Protein AF-A0A2T4VZ55-F1 (afdb_monomer)

Structure (mmCIF, N/CA/C/O backbone):
data_AF-A0A2T4VZ55-F1
#
_entry.id   AF-A0A2T4VZ55-F1
#
loop_
_atom_site.group_PDB
_atom_site.id
_atom_site.type_symbol
_atom_site.label_atom_id
_atom_site.label_alt_id
_atom_site.label_comp_id
_atom_site.label_asym_id
_atom_site.label_entity_id
_atom_site.label_seq_id
_atom_site.pdbx_PDB_ins_code
_atom_site.Cartn_x
_atom_site.Cartn_y
_atom_site.Cartn_z
_atom_site.occupancy
_atom_site.B_iso_or_equiv
_atom_site.auth_seq_id
_atom_site.auth_comp_id
_atom_site.auth_asym_id
_atom_site.auth_atom_id
_atom_site.pdbx_PDB_model_num
ATOM 1 N N . MET A 1 1 ? -12.502 -16.740 -2.496 1.00 79.50 1 MET A N 1
ATOM 2 C CA . MET A 1 1 ? -13.281 -15.592 -3.036 1.00 79.50 1 MET A CA 1
ATOM 3 C C . MET A 1 1 ? -13.334 -14.372 -2.098 1.00 79.50 1 MET A C 1
ATOM 5 O O . MET A 1 1 ? -13.356 -13.253 -2.599 1.00 79.50 1 MET A O 1
ATOM 9 N N . PHE A 1 2 ? -13.373 -14.543 -0.767 1.00 92.06 2 PHE A N 1
ATOM 10 C CA . PHE A 1 2 ? -13.411 -13.429 0.202 1.00 92.06 2 PHE A CA 1
ATOM 11 C C . PHE A 1 2 ? -12.078 -12.669 0.316 1.00 92.06 2 PHE A C 1
ATOM 13 O O . PHE A 1 2 ? -12.047 -11.466 0.078 1.00 92.06 2 PHE A O 1
ATOM 20 N N . VAL A 1 3 ? -10.970 -13.372 0.582 1.00 94.19 3 VAL A N 1
ATOM 21 C CA . VAL A 1 3 ? -9.656 -12.754 0.860 1.00 94.19 3 VAL A CA 1
ATOM 22 C C . VAL A 1 3 ? -9.204 -11.814 -0.256 1.00 94.19 3 VAL A C 1
ATOM 24 O O . VAL A 1 3 ? -8.880 -10.660 -0.001 1.00 94.19 3 VAL A O 1
ATOM 27 N N . GLY A 1 4 ? -9.276 -12.265 -1.511 1.00 91.06 4 GLY A N 1
ATOM 28 C CA . GLY A 1 4 ? -8.916 -11.429 -2.656 1.00 91.06 4 GLY A CA 1
ATOM 29 C C . GLY A 1 4 ? -9.810 -10.194 -2.835 1.00 91.06 4 GLY A C 1
ATOM 30 O O . GLY A 1 4 ? -9.324 -9.166 -3.303 1.00 91.06 4 GLY A O 1
ATOM 31 N N . ARG A 1 5 ? -11.094 -10.268 -2.449 1.00 90.75 5 ARG A N 1
ATOM 32 C CA . ARG A 1 5 ? -12.018 -9.121 -2.484 1.00 90.75 5 ARG A CA 1
ATOM 33 C C . ARG A 1 5 ? -11.710 -8.128 -1.370 1.00 90.75 5 ARG A C 1
ATOM 35 O O . ARG A 1 5 ? -11.629 -6.942 -1.662 1.00 90.75 5 ARG A O 1
ATOM 42 N N . LEU A 1 6 ? -11.471 -8.603 -0.146 1.00 91.12 6 LEU A N 1
ATOM 43 C CA . LEU A 1 6 ? -11.041 -7.754 0.967 1.00 91.12 6 LEU A CA 1
ATOM 44 C C . LEU A 1 6 ? -9.712 -7.060 0.645 1.00 91.12 6 LEU A C 1
ATOM 46 O O . LEU A 1 6 ? -9.609 -5.848 0.770 1.00 91.12 6 LEU A O 1
ATOM 50 N N . PHE A 1 7 ? -8.721 -7.805 0.151 1.00 91.81 7 PHE A N 1
ATOM 51 C CA . PHE A 1 7 ? -7.421 -7.255 -0.232 1.00 91.81 7 PHE A CA 1
ATOM 52 C C . PHE A 1 7 ? -7.545 -6.161 -1.304 1.00 91.81 7 PHE A C 1
ATOM 54 O O . PHE A 1 7 ? -6.985 -5.078 -1.153 1.00 91.81 7 PHE A O 1
ATOM 61 N N . LYS A 1 8 ? -8.339 -6.402 -2.360 1.00 89.69 8 LYS A N 1
ATOM 62 C CA . LYS A 1 8 ? -8.619 -5.391 -3.395 1.00 89.69 8 LYS A CA 1
ATOM 63 C C . LYS A 1 8 ? -9.389 -4.193 -2.828 1.00 89.69 8 LYS A C 1
ATOM 65 O O . LYS A 1 8 ? -9.136 -3.064 -3.221 1.00 89.69 8 LYS A O 1
ATOM 70 N N . TYR A 1 9 ? -10.315 -4.419 -1.903 1.00 88.75 9 TYR A N 1
ATOM 71 C CA . TYR A 1 9 ? -11.057 -3.340 -1.258 1.00 88.75 9 TYR A CA 1
ATOM 72 C C . TYR A 1 9 ? -10.139 -2.429 -0.426 1.00 88.75 9 TYR A C 1
ATOM 74 O O . TYR A 1 9 ? -10.269 -1.214 -0.506 1.00 88.75 9 TYR A O 1
ATOM 82 N N . LEU A 1 10 ? -9.173 -3.006 0.298 1.00 89.19 10 LEU A N 1
ATOM 83 C CA . LEU A 1 10 ? -8.202 -2.253 1.096 1.00 89.19 10 LEU A CA 1
ATOM 84 C C . LEU A 1 10 ? -7.164 -1.501 0.248 1.00 89.19 10 LEU A C 1
ATOM 86 O O . LEU A 1 10 ? -6.670 -0.476 0.689 1.00 89.19 10 LEU A O 1
ATOM 90 N N . LEU A 1 11 ? -6.799 -1.982 -0.942 1.00 87.69 11 LEU A N 1
ATOM 91 C CA . LEU A 1 11 ? -5.770 -1.326 -1.767 1.00 87.69 11 LEU A CA 1
ATOM 92 C C . LEU A 1 11 ? -6.318 -0.409 -2.859 1.00 87.69 11 LEU A C 1
ATOM 94 O O . LEU A 1 11 ? -5.617 0.493 -3.309 1.00 87.69 11 LEU A O 1
ATOM 98 N N . GLY A 1 12 ? -7.544 -0.659 -3.305 1.00 86.06 12 GLY A N 1
ATOM 99 C CA . GLY A 1 12 ? -8.138 0.016 -4.447 1.00 86.06 12 GLY A CA 1
ATOM 100 C C . GLY A 1 12 ? -8.396 -0.919 -5.626 1.00 86.06 12 GLY A C 1
ATOM 101 O O . GLY A 1 12 ? -7.971 -2.076 -5.688 1.00 86.06 12 GLY A O 1
ATOM 102 N N . ARG A 1 13 ? -9.184 -0.414 -6.578 1.00 83.81 13 ARG A N 1
ATOM 103 C CA . ARG A 1 13 ? -9.693 -1.220 -7.696 1.00 83.81 13 ARG A CA 1
ATOM 104 C C . ARG A 1 13 ? -8.789 -1.235 -8.923 1.00 83.81 13 ARG A C 1
ATOM 106 O O . ARG A 1 13 ? -8.882 -2.201 -9.684 1.00 83.81 13 ARG A O 1
ATOM 113 N N . TYR A 1 14 ? -7.990 -0.190 -9.087 1.00 91.12 14 TYR A N 1
ATOM 114 C CA . TYR A 1 14 ? -7.175 0.084 -10.261 1.00 91.12 14 TYR A CA 1
ATOM 115 C C . TYR A 1 14 ? -5.701 0.057 -9.895 1.00 91.12 14 TYR A C 1
ATOM 117 O O . TYR A 1 14 ? -5.347 0.301 -8.741 1.00 91.12 14 TYR A O 1
ATOM 125 N N . ASP A 1 15 ? -4.873 -0.229 -10.890 1.00 94.19 15 ASP A N 1
ATOM 126 C CA . ASP A 1 15 ? -3.430 -0.132 -10.750 1.00 94.19 15 ASP A CA 1
ATOM 127 C C . ASP A 1 15 ? -3.006 1.335 -10.854 1.00 94.19 15 ASP A C 1
ATOM 129 O O . ASP A 1 15 ? -3.612 2.113 -11.592 1.00 94.19 15 ASP A O 1
ATOM 133 N N . PHE A 1 16 ? -1.988 1.734 -10.094 1.00 94.44 16 PHE A N 1
ATOM 134 C CA . PHE A 1 16 ? -1.501 3.113 -10.092 1.00 94.44 16 PHE A CA 1
ATOM 135 C C . PHE A 1 16 ? -0.031 3.209 -9.682 1.00 94.44 16 PHE A C 1
ATOM 137 O O . PHE A 1 16 ? 0.513 2.338 -9.000 1.00 94.44 16 PHE A O 1
ATOM 144 N N . TYR A 1 17 ? 0.605 4.318 -10.055 1.00 93.81 17 TYR A N 1
ATOM 145 C CA . TYR A 1 17 ? 1.911 4.694 -9.527 1.00 93.81 17 TYR A CA 1
ATOM 146 C C . TYR A 1 17 ? 1.734 5.573 -8.294 1.00 93.81 17 TYR A C 1
ATOM 148 O O . TYR A 1 17 ? 1.086 6.618 -8.341 1.00 93.81 17 TYR A O 1
ATOM 156 N N . LYS A 1 18 ? 2.334 5.164 -7.178 1.00 91.38 18 LYS A N 1
ATOM 157 C CA . LYS A 1 18 ? 2.426 5.988 -5.976 1.00 91.38 18 LYS A CA 1
ATOM 158 C C . LYS A 1 18 ? 3.754 6.734 -5.993 1.00 91.38 18 LYS A C 1
ATOM 160 O O . LYS A 1 18 ? 4.817 6.121 -5.912 1.00 91.38 18 LYS A O 1
ATOM 165 N N . ILE A 1 19 ? 3.676 8.057 -6.076 1.00 92.69 19 ILE A N 1
ATOM 166 C CA . ILE A 1 19 ? 4.832 8.950 -6.000 1.00 92.69 19 ILE A CA 1
ATOM 167 C C . ILE A 1 19 ? 5.047 9.323 -4.532 1.00 92.69 19 ILE A C 1
ATOM 169 O O . ILE A 1 19 ? 4.123 9.762 -3.849 1.00 92.69 19 ILE A O 1
ATOM 173 N N . ILE A 1 20 ? 6.260 9.111 -4.032 1.00 90.62 20 ILE A N 1
ATOM 174 C CA . ILE A 1 20 ? 6.624 9.322 -2.632 1.00 90.62 20 ILE A CA 1
ATOM 175 C C . ILE A 1 20 ? 7.835 10.244 -2.593 1.00 90.62 20 ILE A C 1
ATOM 177 O O . ILE A 1 20 ? 8.927 9.855 -3.004 1.00 90.62 20 ILE A O 1
ATOM 181 N N . LEU A 1 21 ? 7.660 11.446 -2.051 1.00 92.38 21 LEU A N 1
ATOM 182 C CA . LEU A 1 21 ? 8.785 12.311 -1.722 1.00 92.38 21 LEU A CA 1
ATOM 183 C C . LEU A 1 21 ? 9.414 11.828 -0.411 1.00 92.38 21 LEU A C 1
ATOM 185 O O . LEU A 1 21 ? 8.752 11.763 0.624 1.00 92.38 21 LEU A O 1
ATOM 189 N N . LYS A 1 22 ? 10.697 11.481 -0.460 1.00 89.00 22 LYS A N 1
ATOM 190 C CA . LYS A 1 22 ? 11.508 11.131 0.704 1.00 89.00 22 LYS A CA 1
ATOM 191 C C . LYS A 1 22 ? 12.507 12.248 0.962 1.00 89.00 22 LYS A C 1
ATOM 193 O O . LYS A 1 22 ? 13.348 12.540 0.110 1.00 89.00 22 LYS A O 1
ATOM 198 N N . THR A 1 23 ? 12.432 12.813 2.159 1.00 89.44 23 THR A N 1
ATOM 199 C CA . THR A 1 23 ? 13.333 13.867 2.625 1.00 89.44 23 THR A CA 1
ATOM 200 C C . THR A 1 23 ? 14.137 13.345 3.806 1.00 89.44 23 THR A C 1
ATOM 202 O O . THR A 1 23 ? 13.561 12.843 4.768 1.00 89.44 23 THR A O 1
ATOM 205 N N . SER A 1 24 ? 15.461 13.462 3.734 1.00 86.25 24 SER A N 1
ATOM 206 C CA . SER A 1 24 ? 16.375 13.117 4.826 1.00 86.25 24 SER A CA 1
ATOM 207 C C . SER A 1 24 ? 17.384 14.247 5.002 1.00 86.25 24 SER A C 1
ATOM 209 O O . SER A 1 24 ? 18.348 14.363 4.242 1.00 86.25 24 SER A O 1
ATOM 211 N N . GLY A 1 25 ? 17.136 15.124 5.975 1.00 86.88 25 GLY A N 1
ATOM 212 C CA . GLY A 1 25 ? 17.867 16.385 6.097 1.00 86.88 25 GLY A CA 1
ATOM 213 C C . GLY A 1 25 ? 17.673 17.248 4.846 1.00 86.88 25 GLY A C 1
ATOM 214 O O . GLY A 1 25 ? 16.543 17.553 4.473 1.00 86.88 25 GLY A O 1
ATOM 215 N N . LYS A 1 26 ? 18.774 17.614 4.177 1.00 85.44 26 LYS A N 1
ATOM 216 C CA . LYS A 1 26 ? 18.746 18.378 2.915 1.00 85.44 26 LYS A CA 1
ATOM 217 C C . LYS A 1 26 ? 18.536 17.509 1.669 1.00 85.44 26 LYS A C 1
ATOM 219 O O . LYS A 1 26 ? 18.221 18.045 0.613 1.00 85.44 26 LYS A O 1
ATOM 224 N N . LEU A 1 27 ? 18.707 16.190 1.772 1.00 85.69 27 LEU A N 1
ATOM 225 C CA . LEU A 1 27 ? 18.579 15.289 0.629 1.00 85.69 27 LEU A CA 1
ATOM 226 C C . LEU A 1 27 ? 17.107 15.049 0.304 1.00 85.69 27 LEU A C 1
ATOM 228 O O . LEU A 1 27 ? 16.329 14.654 1.179 1.00 85.69 27 LEU A O 1
ATOM 232 N N . LYS A 1 28 ? 16.752 15.229 -0.969 1.00 91.00 28 LYS A N 1
ATOM 233 C CA . LYS A 1 28 ? 15.430 14.911 -1.506 1.00 91.00 28 LYS A CA 1
ATOM 234 C C . LYS A 1 28 ? 15.547 13.783 -2.523 1.00 91.00 28 LYS A C 1
ATOM 236 O O . LYS A 1 28 ? 16.462 13.719 -3.339 1.00 91.00 28 LYS A O 1
ATOM 241 N N . SER A 1 29 ? 14.607 12.855 -2.468 1.00 91.75 29 SER A N 1
ATOM 242 C CA . SER A 1 29 ? 14.459 11.824 -3.489 1.00 91.75 29 SER A CA 1
ATOM 243 C C . SER A 1 29 ? 12.989 11.555 -3.733 1.00 91.75 29 SER A C 1
ATOM 245 O O . SER A 1 29 ? 12.173 11.637 -2.816 1.00 91.75 29 SER A O 1
ATOM 247 N N . VAL A 1 30 ? 12.649 11.231 -4.971 1.00 93.31 30 VAL A N 1
ATOM 248 C CA . VAL A 1 30 ? 11.324 10.749 -5.333 1.00 93.31 30 VAL A CA 1
ATOM 249 C C . VAL A 1 30 ? 11.414 9.254 -5.555 1.00 93.31 30 VAL A C 1
ATOM 251 O O . VAL A 1 30 ? 12.183 8.778 -6.385 1.00 93.31 30 VAL A O 1
ATOM 254 N N . ALA A 1 31 ? 10.625 8.509 -4.793 1.00 90.56 31 ALA A N 1
ATOM 255 C CA . ALA A 1 31 ? 10.397 7.101 -5.031 1.00 90.56 31 ALA A CA 1
ATOM 256 C C . ALA A 1 31 ? 9.086 6.921 -5.800 1.00 90.56 31 ALA A C 1
ATOM 258 O O . ALA A 1 31 ? 8.050 7.461 -5.411 1.00 90.56 31 ALA A O 1
ATOM 259 N N . ILE A 1 32 ? 9.133 6.136 -6.868 1.00 92.12 32 ILE A N 1
ATOM 260 C CA . ILE A 1 32 ? 7.961 5.681 -7.609 1.00 92.12 32 ILE A CA 1
ATOM 261 C C . ILE A 1 32 ? 7.734 4.225 -7.220 1.00 92.12 32 ILE A C 1
ATOM 263 O O . ILE A 1 32 ? 8.604 3.372 -7.418 1.00 92.12 32 ILE A O 1
ATOM 267 N N . GLN A 1 33 ? 6.571 3.953 -6.640 1.00 91.25 33 GLN A N 1
ATOM 268 C CA . GLN A 1 33 ? 6.121 2.609 -6.304 1.00 91.25 33 GLN A CA 1
ATOM 269 C C . GLN A 1 33 ? 5.016 2.184 -7.273 1.00 91.25 33 GLN A C 1
ATOM 271 O O . GLN A 1 33 ? 3.996 2.866 -7.386 1.00 91.25 33 GLN A O 1
ATOM 276 N N . SER A 1 34 ? 5.188 1.042 -7.935 1.00 92.88 34 SER A N 1
ATOM 277 C CA . SER A 1 34 ? 4.147 0.441 -8.774 1.00 92.88 34 SER A CA 1
ATOM 278 C C . SER A 1 34 ? 3.158 -0.350 -7.919 1.00 92.88 34 SER A C 1
ATOM 280 O O . SER A 1 34 ? 3.510 -1.395 -7.367 1.00 92.88 34 SER A O 1
ATOM 282 N N . VAL A 1 35 ? 1.914 0.111 -7.824 1.00 91.44 35 VAL A N 1
ATOM 283 C CA . VAL A 1 35 ? 0.808 -0.654 -7.234 1.00 91.44 35 VAL A CA 1
ATOM 284 C C . VAL A 1 35 ? 0.124 -1.421 -8.363 1.00 91.44 35 VAL A C 1
ATOM 286 O O . VAL A 1 35 ? -0.862 -0.962 -8.930 1.00 91.44 35 VAL A O 1
ATOM 289 N N . ASN A 1 36 ? 0.711 -2.562 -8.740 1.00 92.94 36 ASN A N 1
ATOM 290 C CA . ASN A 1 36 ? 0.351 -3.313 -9.948 1.00 92.94 36 ASN A CA 1
ATOM 291 C C . ASN A 1 36 ? -0.459 -4.583 -9.608 1.00 92.94 36 ASN A C 1
ATOM 293 O O . ASN A 1 36 ? 0.053 -5.699 -9.647 1.00 92.94 36 ASN A O 1
ATOM 297 N N . ILE A 1 37 ? -1.714 -4.441 -9.186 1.00 89.56 37 ILE A N 1
ATOM 298 C CA . ILE A 1 37 ? -2.566 -5.544 -8.701 1.00 89.56 37 ILE A CA 1
ATOM 299 C C . ILE A 1 37 ? -3.185 -6.333 -9.871 1.00 89.56 37 ILE A C 1
ATOM 301 O O . ILE A 1 37 ? -3.347 -7.560 -9.803 1.00 89.56 37 ILE A O 1
ATOM 305 N N . GLY A 1 38 ? -3.591 -5.626 -10.923 1.00 90.50 38 GLY A N 1
ATOM 306 C CA . GLY A 1 38 ? -4.172 -6.130 -12.162 1.00 90.50 38 GLY A CA 1
ATOM 307 C C . GLY A 1 38 ? -3.119 -6.590 -13.164 1.00 90.50 38 GLY A C 1
ATOM 308 O O . GLY A 1 38 ? -3.358 -7.577 -13.868 1.00 90.50 38 GLY A O 1
ATOM 309 N N . GLY A 1 39 ? -1.931 -5.987 -13.139 1.00 93.06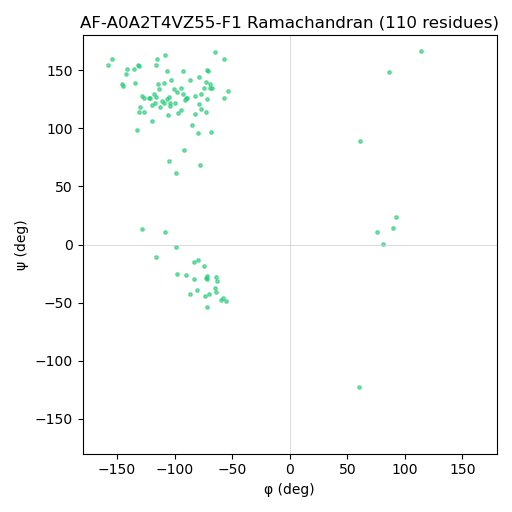 39 GLY A N 1
ATOM 310 C CA . GLY A 1 39 ? -0.866 -6.255 -14.102 1.00 93.06 39 GLY A CA 1
ATOM 311 C C . GLY A 1 39 ? -0.904 -5.309 -15.299 1.00 93.06 39 GLY A C 1
ATOM 312 O O . GLY A 1 39 ? -0.447 -5.714 -16.359 1.00 93.06 39 GLY A O 1
ATOM 313 N N . THR A 1 40 ? -1.503 -4.119 -15.171 1.00 95.75 40 THR A N 1
ATOM 314 C CA . THR A 1 40 ? -1.686 -3.185 -16.295 1.00 95.75 40 THR A CA 1
ATOM 315 C C . THR A 1 40 ? -0.642 -2.071 -16.350 1.00 95.75 40 THR A C 1
ATOM 317 O O . THR A 1 40 ? -0.728 -1.226 -17.233 1.00 95.75 40 THR A O 1
ATOM 320 N N . LEU A 1 41 ? 0.293 -2.006 -15.396 1.00 95.50 41 LEU A N 1
ATOM 321 C CA . LEU A 1 41 ? 1.362 -0.999 -15.398 1.00 95.50 41 LEU A CA 1
ATOM 322 C C . LEU A 1 41 ? 2.570 -1.468 -16.212 1.00 95.50 41 LEU A C 1
ATOM 324 O O . LEU A 1 41 ? 2.977 -2.623 -16.089 1.00 95.50 41 LEU A O 1
ATOM 328 N N . ASP A 1 42 ? 3.181 -0.537 -16.945 1.00 93.50 42 ASP A N 1
ATOM 329 C CA . ASP A 1 42 ? 4.393 -0.775 -17.742 1.00 93.50 42 ASP A CA 1
ATOM 330 C C . ASP A 1 42 ? 5.653 -0.957 -16.885 1.00 93.50 42 ASP A C 1
ATOM 332 O O . ASP A 1 42 ? 6.601 -1.628 -17.289 1.00 93.50 42 ASP A O 1
ATOM 336 N N . TYR A 1 43 ? 5.675 -0.367 -15.686 1.00 91.00 43 TYR A N 1
ATOM 337 C CA . TYR A 1 43 ? 6.779 -0.500 -14.742 1.00 91.00 43 TYR A CA 1
ATOM 338 C C . TYR A 1 43 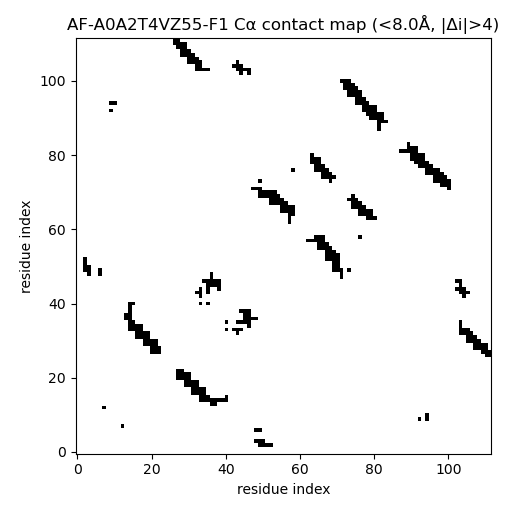? 6.367 -1.264 -13.483 1.00 91.00 43 TYR A C 1
ATOM 340 O O . TYR A 1 43 ? 5.370 -0.950 -12.828 1.00 91.00 43 TYR A O 1
ATOM 348 N N . GLY A 1 44 ? 7.226 -2.210 -13.098 1.00 90.19 44 GLY A N 1
ATOM 349 C CA . GLY A 1 44 ? 7.112 -2.993 -11.877 1.00 90.19 44 GLY A CA 1
ATOM 350 C C . GLY A 1 44 ? 6.238 -4.245 -12.029 1.00 90.19 44 GLY A C 1
ATOM 351 O O . GLY A 1 44 ? 5.286 -4.278 -12.809 1.00 90.19 44 GLY A O 1
ATOM 352 N N . PRO A 1 45 ? 6.555 -5.316 -11.289 1.00 91.56 45 PRO A N 1
ATOM 353 C CA . PRO A 1 45 ? 5.906 -6.606 -11.462 1.00 91.56 45 PRO A CA 1
ATOM 354 C C . PRO A 1 45 ? 4.469 -6.577 -10.952 1.00 91.56 45 PRO A C 1
ATOM 356 O O . PRO A 1 45 ? 4.149 -5.913 -9.962 1.00 91.56 45 PRO A O 1
ATOM 359 N N . LYS A 1 46 ? 3.619 -7.402 -11.567 1.00 91.50 46 LYS A N 1
ATOM 360 C CA . LYS A 1 46 ? 2.297 -7.700 -11.023 1.00 91.50 46 LYS A CA 1
ATOM 361 C C . LYS A 1 46 ? 2.427 -8.278 -9.612 1.00 91.50 46 LYS A C 1
ATOM 363 O O . LYS A 1 46 ? 3.115 -9.275 -9.388 1.00 91.50 46 LYS A O 1
ATOM 368 N N . TRP A 1 47 ? 1.731 -7.675 -8.660 1.00 90.75 47 TRP A N 1
ATOM 369 C CA . TRP A 1 47 ? 1.713 -8.113 -7.274 1.00 90.75 47 TRP A CA 1
ATOM 370 C C . TRP A 1 47 ? 1.018 -9.466 -7.135 1.00 90.75 47 TRP A C 1
ATOM 372 O O . TRP A 1 47 ? -0.087 -9.688 -7.641 1.00 90.75 47 TRP A O 1
ATOM 382 N N . LYS A 1 48 ? 1.635 -10.372 -6.370 1.00 89.44 48 LYS A N 1
ATOM 383 C CA . LYS A 1 48 ? 1.003 -11.640 -6.006 1.00 89.44 48 LYS A CA 1
ATOM 384 C C . LYS A 1 48 ? -0.098 -11.385 -4.976 1.00 89.44 48 LYS A C 1
ATOM 386 O O . LYS A 1 48 ? 0.174 -10.976 -3.845 1.00 89.44 48 LYS A O 1
ATOM 391 N N . ARG A 1 49 ? -1.347 -11.636 -5.374 1.00 89.06 49 ARG A N 1
ATOM 392 C CA . ARG A 1 49 ? -2.523 -11.485 -4.509 1.00 89.06 49 ARG A CA 1
ATOM 393 C C . ARG A 1 49 ? -2.523 -12.565 -3.415 1.00 89.06 49 ARG A C 1
ATOM 395 O O . ARG A 1 49 ? -2.316 -13.730 -3.754 1.00 89.06 49 ARG A O 1
ATOM 402 N N . PRO A 1 50 ? -2.791 -12.214 -2.146 1.00 92.44 50 PRO A N 1
ATOM 403 C CA . PRO A 1 50 ? -2.986 -13.209 -1.104 1.00 92.44 50 PRO A CA 1
ATOM 404 C C . PRO A 1 50 ? -4.311 -13.952 -1.291 1.00 92.44 50 PRO A C 1
ATOM 406 O O . PRO A 1 50 ? -5.309 -13.395 -1.761 1.00 92.44 50 PRO A O 1
ATOM 409 N N . ASP A 1 51 ? -4.331 -15.208 -0.871 1.00 94.81 51 ASP A N 1
ATOM 410 C CA . ASP A 1 51 ? -5.512 -16.074 -0.860 1.00 94.81 51 ASP A CA 1
ATOM 411 C C . ASP A 1 51 ? -5.928 -16.488 0.560 1.00 94.81 51 ASP A C 1
ATOM 413 O O . ASP A 1 51 ? -7.052 -16.960 0.743 1.00 94.81 51 ASP A O 1
ATOM 417 N N . ARG A 1 52 ? -5.086 -16.223 1.572 1.00 96.38 52 ARG A N 1
ATOM 418 C 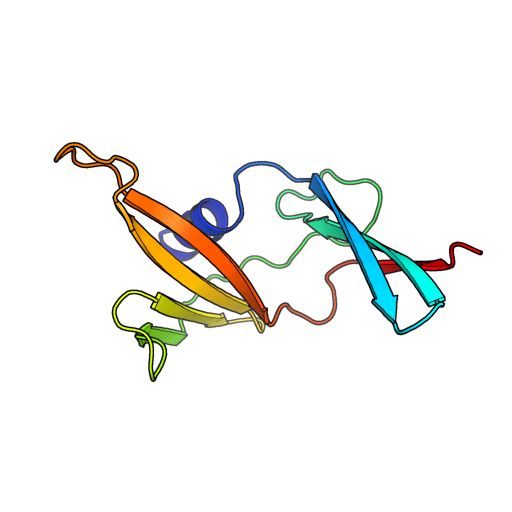CA . ARG A 1 52 ? -5.341 -16.562 2.975 1.00 96.38 52 ARG A CA 1
ATOM 419 C C . ARG A 1 52 ? -5.020 -15.410 3.928 1.00 96.38 52 ARG A C 1
ATOM 421 O O . ARG A 1 52 ? -3.993 -14.747 3.803 1.00 96.38 52 ARG A O 1
ATOM 428 N N . ILE A 1 53 ? -5.885 -15.223 4.923 1.00 97.19 53 ILE A N 1
ATOM 429 C CA . ILE A 1 53 ? -5.645 -14.354 6.082 1.00 97.19 53 ILE A CA 1
ATOM 430 C C . ILE A 1 53 ? -5.036 -15.213 7.193 1.00 97.19 53 ILE A C 1
ATOM 432 O O . ILE A 1 53 ? -5.566 -16.277 7.500 1.00 97.19 53 ILE A O 1
ATOM 436 N N . HIS A 1 54 ? -3.922 -14.767 7.766 1.00 96.69 54 HIS A N 1
ATOM 437 C CA . HIS A 1 54 ? -3.294 -15.399 8.924 1.00 96.69 54 HIS A CA 1
ATOM 438 C C . HIS A 1 54 ? -3.885 -14.891 10.236 1.00 96.69 54 HIS A C 1
ATOM 440 O O . HIS A 1 54 ? -4.137 -15.688 11.133 1.00 96.69 54 HIS A O 1
ATOM 446 N N . SER A 1 55 ? -4.118 -13.583 10.346 1.00 96.19 55 SER A N 1
ATOM 447 C CA . SER A 1 55 ? -4.709 -12.986 11.542 1.00 96.19 55 SER A CA 1
ATOM 448 C C . SER A 1 55 ? -5.362 -11.638 11.247 1.00 96.19 55 SER A C 1
ATOM 450 O O . SER A 1 55 ? -5.005 -10.945 10.291 1.00 96.19 55 SER A O 1
ATOM 452 N N . ILE A 1 56 ? -6.333 -11.289 12.089 1.00 94.94 56 ILE A N 1
ATOM 453 C CA . ILE A 1 56 ? -6.975 -9.977 12.157 1.00 94.94 56 ILE A CA 1
ATOM 454 C C . ILE A 1 56 ? -6.959 -9.585 13.627 1.00 94.94 56 ILE A C 1
ATOM 456 O O . ILE A 1 56 ? -7.613 -10.236 14.436 1.00 94.94 56 ILE A O 1
ATOM 460 N N . ASN A 1 57 ? -6.217 -8.539 13.969 1.00 94.44 57 ASN A N 1
ATOM 461 C CA . ASN A 1 57 ? -6.047 -8.104 15.351 1.00 94.44 57 ASN A CA 1
ATOM 462 C C . ASN A 1 57 ? -6.288 -6.601 15.466 1.00 94.44 57 ASN A C 1
ATOM 464 O O . ASN A 1 57 ? -6.062 -5.850 14.518 1.00 94.44 57 ASN A O 1
ATOM 468 N N . ARG A 1 58 ? -6.703 -6.129 16.645 1.00 92.31 58 ARG A N 1
ATOM 469 C CA . ARG A 1 58 ? -6.548 -4.704 16.962 1.00 92.31 58 ARG A CA 1
ATOM 470 C C . ARG A 1 58 ? -5.065 -4.405 17.134 1.00 92.31 58 ARG A C 1
ATOM 472 O O . ARG A 1 58 ? -4.345 -5.181 17.757 1.00 92.31 58 ARG A O 1
ATOM 479 N N . ARG A 1 59 ? -4.614 -3.276 16.598 1.00 87.62 59 ARG A N 1
ATOM 480 C CA . ARG A 1 59 ? -3.232 -2.834 16.773 1.00 87.62 59 ARG A CA 1
ATOM 481 C C . ARG A 1 59 ? -3.038 -2.372 18.219 1.00 87.62 59 ARG A C 1
ATOM 483 O O . ARG A 1 59 ? -3.764 -1.496 18.684 1.00 87.62 59 ARG A O 1
ATOM 490 N N . ASN A 1 60 ? -2.057 -2.940 18.916 1.00 85.12 60 ASN A N 1
ATOM 491 C CA . ASN A 1 60 ? -1.770 -2.595 20.311 1.00 85.12 60 ASN A CA 1
ATOM 492 C C . ASN A 1 60 ? -1.566 -1.082 20.482 1.00 85.12 60 ASN A C 1
ATOM 494 O O . ASN A 1 60 ? -0.835 -0.463 19.709 1.00 85.12 60 ASN A O 1
ATOM 498 N N . GLY A 1 61 ? -2.223 -0.497 21.485 1.00 86.62 61 GLY A N 1
ATOM 499 C CA . GLY A 1 61 ? -2.178 0.945 21.753 1.00 86.62 61 GLY A CA 1
ATOM 500 C C . GLY A 1 61 ? -3.108 1.804 20.885 1.00 86.62 61 GLY A C 1
ATOM 501 O O . GLY A 1 61 ? -3.138 3.016 21.068 1.00 86.62 61 GLY A O 1
ATOM 502 N N . PHE A 1 62 ? -3.894 1.213 19.976 1.00 83.25 62 PHE A N 1
ATOM 503 C CA . PHE A 1 62 ? -4.861 1.938 19.146 1.00 83.25 62 PHE A CA 1
ATOM 504 C C . PHE A 1 62 ? -6.278 1.401 19.361 1.00 83.25 62 PHE A C 1
ATOM 506 O O . PHE A 1 62 ? -6.545 0.214 19.181 1.00 83.25 62 PHE A O 1
ATOM 513 N N . SER A 1 63 ? -7.220 2.284 19.696 1.00 84.88 63 SER A N 1
ATOM 514 C CA . SER A 1 63 ? -8.614 1.900 19.973 1.00 84.88 63 SER A CA 1
ATOM 515 C C . SER A 1 63 ? -9.396 1.505 18.717 1.00 84.88 63 SER A C 1
ATOM 517 O O . SER A 1 63 ? -10.313 0.685 18.778 1.00 84.88 63 SER A O 1
ATOM 519 N N . ASN A 1 64 ? -9.023 2.066 17.567 1.00 89.44 64 ASN A N 1
ATOM 520 C CA . ASN A 1 64 ? -9.780 1.973 16.322 1.00 89.44 64 ASN A CA 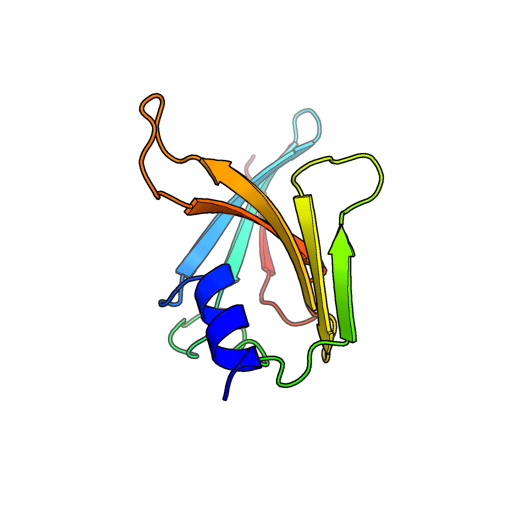1
ATOM 521 C C . ASN A 1 64 ? -8.949 1.511 15.119 1.00 89.44 64 ASN A C 1
ATOM 523 O O . ASN A 1 64 ? -9.416 1.606 13.988 1.00 89.44 64 ASN A O 1
ATOM 527 N N . THR A 1 65 ? -7.742 0.991 15.336 1.00 93.00 65 THR A N 1
ATOM 528 C CA . THR A 1 65 ? -6.891 0.482 14.252 1.00 93.00 65 THR A CA 1
ATOM 529 C C . THR A 1 65 ? -6.897 -1.038 14.245 1.00 93.00 65 THR A C 1
ATOM 531 O O . THR A 1 65 ? -6.604 -1.676 15.256 1.00 93.00 65 THR A O 1
ATOM 534 N N . ILE A 1 66 ? -7.206 -1.614 13.088 1.00 93.31 66 ILE A N 1
ATOM 535 C CA . ILE A 1 66 ? -7.142 -3.050 12.820 1.00 93.31 66 ILE A CA 1
ATOM 536 C C . ILE A 1 66 ? -5.886 -3.323 11.997 1.00 93.31 66 ILE A C 1
ATOM 538 O O . ILE A 1 66 ? -5.532 -2.539 11.121 1.00 93.31 66 ILE A O 1
ATOM 542 N N . GLU A 1 67 ? -5.215 -4.430 12.274 1.00 95.19 67 GLU A N 1
ATOM 543 C CA . GLU A 1 67 ? -4.103 -4.964 11.499 1.00 95.19 67 GLU A CA 1
ATOM 544 C C . GLU A 1 67 ? -4.485 -6.345 10.957 1.00 95.19 67 GLU A C 1
ATOM 546 O O . GLU A 1 67 ? -4.966 -7.208 11.696 1.00 95.19 67 GLU A O 1
ATOM 551 N N . VAL A 1 68 ? -4.298 -6.542 9.651 1.00 95.25 68 VAL A N 1
ATOM 552 C CA . VAL A 1 68 ? -4.584 -7.791 8.945 1.00 95.25 68 VAL A CA 1
ATOM 553 C C . VAL A 1 68 ? -3.305 -8.311 8.313 1.00 95.25 68 VAL A C 1
ATOM 555 O O . VAL A 1 68 ? -2.711 -7.668 7.441 1.00 95.25 68 VAL A O 1
ATOM 558 N N . ILE A 1 69 ? -2.915 -9.516 8.720 1.00 96.19 69 ILE A N 1
ATOM 559 C CA . ILE A 1 69 ? -1.765 -10.225 8.168 1.00 96.19 69 ILE A CA 1
ATOM 560 C C . ILE A 1 69 ? -2.284 -11.251 7.167 1.00 96.19 69 ILE A C 1
ATOM 562 O O . ILE A 1 69 ? -3.061 -12.139 7.521 1.00 96.19 69 ILE A O 1
ATOM 566 N N . PHE A 1 70 ? -1.837 -11.154 5.918 1.00 95.69 70 PHE A N 1
ATOM 567 C CA . PHE A 1 70 ? -2.129 -12.139 4.880 1.00 95.69 70 PHE A CA 1
ATOM 568 C C . PHE A 1 70 ? -0.886 -12.961 4.552 1.00 95.69 70 PHE A C 1
ATOM 570 O O . PHE A 1 70 ? 0.248 -12.594 4.871 1.00 95.69 70 PHE A O 1
ATOM 577 N N . ASN A 1 71 ? -1.086 -14.095 3.889 1.00 94.56 71 ASN A N 1
ATOM 578 C CA . ASN A 1 71 ? 0.032 -14.864 3.364 1.00 94.56 71 ASN A CA 1
ATOM 579 C C . ASN A 1 71 ? 0.791 -14.091 2.270 1.00 94.56 71 ASN A C 1
ATOM 581 O O . ASN A 1 71 ? 0.328 -13.080 1.746 1.00 94.56 71 ASN A O 1
ATOM 585 N N . GLY A 1 72 ? 1.993 -14.557 1.929 1.00 90.12 72 GLY A N 1
ATOM 586 C CA . GLY A 1 72 ? 2.831 -13.892 0.925 1.00 90.12 72 GLY A CA 1
ATOM 587 C C . GLY A 1 72 ? 3.514 -12.613 1.417 1.00 90.12 72 GLY A C 1
ATOM 588 O O . GLY A 1 72 ? 4.102 -11.910 0.606 1.00 90.12 72 GLY A O 1
ATOM 589 N N . GLY A 1 73 ? 3.482 -12.327 2.724 1.00 92.12 73 GLY A N 1
ATOM 590 C CA . GLY A 1 73 ? 4.225 -11.218 3.333 1.00 92.12 73 GLY A CA 1
ATOM 591 C C . GLY A 1 73 ? 3.471 -9.890 3.393 1.00 92.12 73 GLY A C 1
ATOM 592 O O . GLY A 1 73 ? 4.092 -8.859 3.647 1.00 92.12 73 GLY A O 1
ATOM 593 N N . TRP A 1 74 ? 2.156 -9.904 3.176 1.00 94.19 74 TRP A N 1
ATOM 594 C CA . TRP A 1 74 ? 1.310 -8.720 3.293 1.00 94.19 74 TRP A CA 1
ATOM 595 C C . TRP A 1 74 ? 0.910 -8.464 4.745 1.00 94.19 74 TRP A C 1
ATOM 597 O O . TRP A 1 74 ? 0.337 -9.331 5.404 1.00 94.19 74 TRP A O 1
ATOM 607 N N . ASN A 1 75 ? 1.143 -7.242 5.210 1.00 95.38 75 ASN A N 1
ATOM 608 C CA . ASN A 1 75 ? 0.575 -6.718 6.443 1.00 95.38 75 ASN A CA 1
ATOM 609 C C . ASN A 1 75 ? -0.046 -5.346 6.150 1.00 95.38 75 ASN A C 1
ATOM 611 O O . ASN A 1 75 ? 0.648 -4.421 5.717 1.00 95.38 75 ASN A O 1
ATOM 615 N N . ILE A 1 76 ? -1.357 -5.238 6.354 1.00 94.31 76 ILE A N 1
ATOM 616 C CA . ILE A 1 76 ? -2.131 -4.024 6.107 1.00 94.31 76 ILE A CA 1
ATOM 617 C C . ILE A 1 76 ? -2.811 -3.630 7.408 1.00 94.31 76 ILE A C 1
ATOM 619 O O . ILE A 1 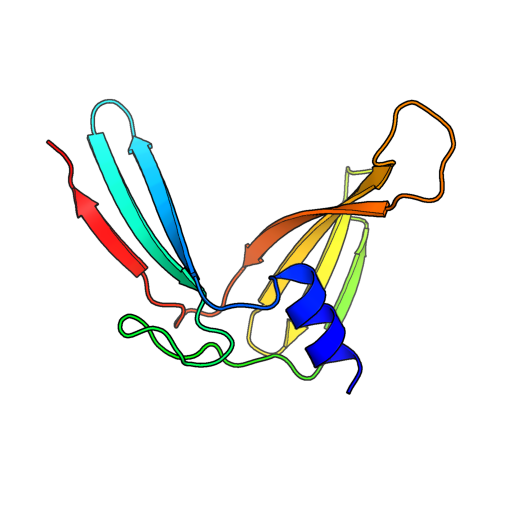76 ? -3.554 -4.422 7.982 1.00 94.31 76 ILE A O 1
ATOM 623 N N . SER A 1 77 ? -2.613 -2.388 7.837 1.00 94.62 77 SER A N 1
ATOM 624 C CA . SER A 1 77 ? -3.405 -1.810 8.916 1.00 94.62 77 SER A CA 1
ATOM 625 C C . SER A 1 77 ? -4.390 -0.798 8.365 1.00 94.62 77 SER A C 1
ATOM 627 O O . SER A 1 77 ? -4.135 -0.161 7.343 1.00 94.62 77 SER A O 1
ATOM 629 N N . PHE A 1 78 ? -5.533 -0.661 9.021 1.00 91.69 78 PHE A N 1
ATOM 630 C CA . PHE A 1 78 ? -6.473 0.396 8.713 1.00 91.69 78 PHE A CA 1
ATOM 631 C C . PHE A 1 78 ? -7.193 0.891 9.957 1.00 91.69 78 PHE A C 1
ATOM 633 O O . PHE A 1 78 ? -7.602 0.113 10.823 1.00 91.69 78 PHE A O 1
ATOM 640 N N . ARG A 1 79 ? -7.352 2.211 10.039 1.00 89.62 79 ARG A N 1
ATOM 641 C CA . ARG A 1 79 ? -8.118 2.853 11.103 1.00 89.62 79 ARG A CA 1
ATOM 642 C C . ARG A 1 79 ? -9.576 2.984 10.696 1.00 89.62 79 ARG A C 1
ATOM 644 O O . ARG A 1 79 ? -9.888 3.585 9.667 1.00 89.62 79 ARG A O 1
ATOM 651 N N . LEU A 1 80 ? -10.444 2.469 11.554 1.00 86.00 80 LEU A N 1
ATOM 652 C CA . LEU A 1 80 ? -11.881 2.634 11.497 1.00 86.00 80 LEU A CA 1
ATOM 653 C C . LEU A 1 80 ? -12.251 4.025 12.008 1.00 86.00 80 LEU A C 1
ATOM 655 O O . LEU A 1 80 ? -12.016 4.351 13.173 1.00 86.00 80 LEU A O 1
ATOM 659 N N . HIS A 1 81 ? -12.826 4.855 11.148 1.00 78.69 81 HIS A N 1
ATOM 660 C CA . HIS A 1 81 ? -13.382 6.131 11.575 1.00 78.69 81 HIS A CA 1
ATOM 661 C C . HIS A 1 81 ? -14.674 6.436 10.826 1.00 78.69 81 HIS A C 1
ATOM 663 O O . HIS A 1 81 ? -14.876 5.981 9.697 1.00 78.69 81 HIS A O 1
ATOM 669 N N . ASN A 1 82 ? -15.554 7.190 11.483 1.00 70.38 82 ASN A N 1
ATOM 670 C CA . ASN A 1 82 ? -16.787 7.645 10.862 1.00 70.38 82 ASN A CA 1
ATOM 671 C C . ASN A 1 82 ? -16.461 8.744 9.846 1.00 70.38 82 ASN A C 1
ATOM 673 O O . ASN A 1 82 ? -15.578 9.574 10.084 1.00 70.38 82 ASN A O 1
ATOM 677 N N . ALA A 1 83 ? -17.131 8.736 8.698 1.00 62.41 83 ALA A N 1
ATOM 678 C CA . ALA A 1 83 ? -16.779 9.627 7.600 1.00 62.41 83 ALA A CA 1
ATOM 679 C C . ALA A 1 83 ? -17.298 11.059 7.763 1.00 62.41 83 ALA A C 1
ATOM 681 O O . ALA A 1 83 ? -16.850 11.930 7.008 1.00 62.41 83 ALA A O 1
ATOM 682 N N . SER A 1 84 ? -18.218 11.267 8.705 1.00 65.06 84 SER A N 1
ATOM 683 C CA . SER A 1 84 ? -19.041 12.461 8.859 1.00 65.06 84 SER A CA 1
ATOM 684 C C . SER A 1 84 ? -19.115 12.928 10.312 1.00 65.06 84 SER A C 1
ATOM 686 O O . SER A 1 84 ? -19.018 12.135 11.249 1.00 65.06 84 SER A O 1
ATOM 688 N N . SER A 1 85 ? -19.301 14.239 10.484 1.00 64.19 85 SER A N 1
ATOM 689 C CA . SER A 1 85 ? -19.614 14.880 11.767 1.00 64.19 85 SER A CA 1
ATOM 690 C C . SER A 1 85 ? -21.065 14.649 12.215 1.00 64.19 85 SER A C 1
ATOM 692 O O . SER A 1 85 ? -21.374 14.811 13.392 1.00 64.19 85 SER A O 1
ATOM 694 N N . LYS A 1 86 ? -21.953 14.256 11.294 1.00 64.88 86 LYS A N 1
ATOM 695 C CA . LYS A 1 86 ? -23.322 13.786 11.558 1.00 64.88 86 LYS A CA 1
ATOM 696 C C . LYS A 1 86 ? -23.333 12.262 11.704 1.00 64.88 86 LYS A C 1
ATOM 698 O O . LYS A 1 86 ? -22.546 11.579 11.051 1.00 64.88 86 LYS A O 1
ATOM 703 N N . VAL A 1 87 ? -24.249 11.724 12.510 1.00 59.88 87 VAL A N 1
ATOM 704 C CA . VAL A 1 87 ? -24.448 10.272 12.647 1.00 59.88 87 VAL A CA 1
ATOM 705 C C . VAL A 1 87 ? -25.032 9.719 11.345 1.00 59.88 87 VAL A C 1
ATOM 707 O O . VAL A 1 87 ? -26.233 9.783 11.110 1.00 59.88 87 VAL A O 1
ATOM 710 N N . GLU A 1 88 ? -24.169 9.187 10.490 1.00 66.94 88 GLU A N 1
ATOM 711 C CA . GLU A 1 88 ? -24.526 8.430 9.290 1.00 66.94 88 GLU A CA 1
ATOM 712 C C . GLU A 1 88 ? -23.703 7.133 9.241 1.00 66.94 88 GLU A C 1
ATOM 714 O O . GLU A 1 88 ? -22.622 7.067 9.834 1.00 66.94 88 GLU A O 1
ATOM 719 N N . PRO A 1 89 ? -24.195 6.079 8.566 1.00 58.62 89 PRO A N 1
ATOM 720 C CA . PRO A 1 89 ? -23.475 4.820 8.422 1.00 58.62 89 PRO A CA 1
ATOM 721 C C . PRO A 1 89 ? -22.389 4.951 7.345 1.00 58.62 89 PRO A C 1
ATOM 723 O O . PRO A 1 89 ? -22.488 4.366 6.267 1.00 58.62 89 PRO A O 1
ATOM 726 N N . SER A 1 90 ? -21.345 5.735 7.615 1.00 64.81 90 SER A N 1
ATOM 727 C CA . SER A 1 90 ? -20.246 5.951 6.678 1.00 64.81 90 SER A CA 1
ATOM 728 C C . SER A 1 90 ? -18.916 5.492 7.276 1.00 64.81 90 SER A C 1
ATOM 730 O O . SER A 1 90 ? -18.326 6.105 8.159 1.00 64.81 90 SER A O 1
ATOM 732 N N . LEU A 1 91 ? -18.417 4.361 6.778 1.00 68.75 91 LEU A N 1
ATOM 733 C CA . LEU A 1 91 ? -17.183 3.757 7.266 1.00 68.75 91 LEU A CA 1
ATOM 734 C C . LEU A 1 91 ? -16.008 4.157 6.377 1.00 68.75 91 LEU A C 1
ATOM 736 O O . LEU A 1 91 ? -15.938 3.745 5.218 1.00 68.75 91 LEU A O 1
ATOM 740 N N . LYS A 1 92 ? -15.071 4.943 6.912 1.00 75.62 92 LYS A N 1
ATOM 741 C CA . LYS A 1 92 ? -13.803 5.230 6.236 1.00 75.62 92 LYS A CA 1
ATOM 742 C C . LYS A 1 92 ? -12.690 4.371 6.823 1.00 75.62 92 LYS A C 1
ATOM 744 O O . LYS A 1 92 ? -12.517 4.276 8.040 1.00 75.62 92 LYS A O 1
ATOM 749 N N . PHE A 1 93 ? -11.912 3.784 5.922 1.00 78.81 93 PHE A N 1
ATOM 750 C CA . PHE A 1 93 ? -10.697 3.052 6.241 1.00 78.81 93 PHE A CA 1
ATOM 751 C C . PHE A 1 93 ? -9.498 3.905 5.837 1.00 78.81 93 PHE A C 1
ATOM 753 O O . PHE A 1 93 ? -9.261 4.136 4.656 1.00 78.81 93 PHE A O 1
ATOM 760 N N . ASP A 1 94 ? -8.752 4.389 6.822 1.00 86.44 94 ASP A N 1
ATOM 761 C CA . ASP A 1 94 ? -7.442 5.004 6.587 1.00 86.44 94 ASP A CA 1
ATOM 762 C C . ASP A 1 94 ? -6.405 3.882 6.551 1.00 86.44 94 ASP A C 1
ATOM 764 O O . ASP A 1 94 ? -6.107 3.298 7.593 1.00 86.44 94 ASP A O 1
ATOM 768 N N . ILE A 1 95 ? -5.963 3.516 5.345 1.00 89.94 95 ILE A N 1
ATOM 769 C CA . ILE A 1 95 ? -5.174 2.311 5.074 1.00 89.94 95 ILE A CA 1
ATOM 770 C C . ILE A 1 95 ? -3.675 2.618 5.073 1.00 89.94 95 ILE A C 1
ATOM 772 O O . ILE A 1 95 ? -3.205 3.534 4.401 1.00 89.94 95 ILE A O 1
ATOM 776 N N . GLN A 1 96 ? -2.908 1.763 5.745 1.00 90.56 96 GLN A N 1
ATOM 777 C CA . GLN A 1 96 ? -1.452 1.779 5.772 1.00 90.56 96 GLN A CA 1
ATOM 778 C C . GLN A 1 96 ? -0.891 0.398 5.417 1.00 90.56 96 GLN A C 1
ATOM 780 O O . GLN A 1 96 ? -1.229 -0.618 6.031 1.00 90.56 96 GLN A O 1
ATOM 785 N N . LEU A 1 97 ? 0.021 0.364 4.444 1.00 89.44 97 LEU A N 1
ATOM 786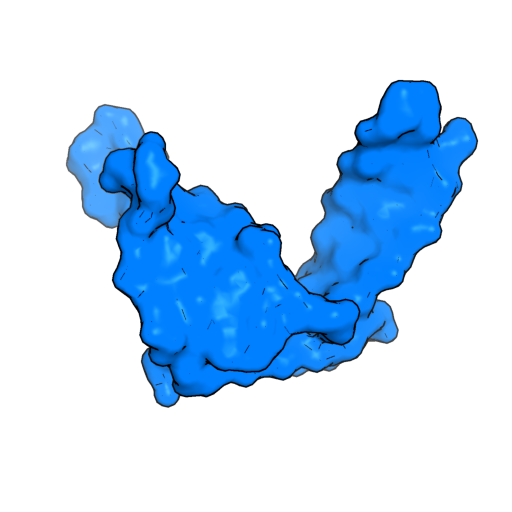 C CA . LEU A 1 97 ? 0.808 -0.823 4.116 1.00 89.44 97 LEU A CA 1
ATOM 787 C C . LEU A 1 97 ? 1.954 -0.955 5.124 1.00 89.44 97 LEU A C 1
ATOM 789 O O . LEU A 1 97 ? 2.992 -0.320 4.964 1.00 89.44 97 LEU A O 1
ATOM 793 N N . VAL A 1 98 ? 1.758 -1.765 6.166 1.00 91.25 98 VAL A N 1
ATOM 794 C CA . VAL A 1 98 ? 2.769 -2.003 7.212 1.00 91.25 98 VAL A CA 1
ATOM 795 C C . VAL A 1 98 ? 3.931 -2.815 6.650 1.00 91.25 98 VAL A C 1
ATOM 797 O O . VAL A 1 98 ? 5.094 -2.515 6.907 1.00 91.25 98 VAL A O 1
ATOM 800 N N . LYS A 1 99 ? 3.616 -3.844 5.858 1.00 89.62 99 LYS A N 1
ATOM 801 C CA . LYS A 1 99 ? 4.604 -4.656 5.152 1.00 89.62 99 LYS A CA 1
ATOM 802 C C . LYS A 1 99 ? 4.060 -5.092 3.804 1.00 89.62 99 LYS A C 1
ATOM 804 O O . LYS A 1 99 ? 2.915 -5.532 3.691 1.00 89.62 99 LYS A O 1
ATOM 809 N N . THR A 1 100 ? 4.913 -4.998 2.797 1.00 89.00 100 THR A N 1
ATOM 810 C CA . THR A 1 100 ? 4.665 -5.537 1.466 1.00 89.00 100 THR A CA 1
ATOM 811 C C . THR A 1 100 ? 5.673 -6.646 1.155 1.00 89.00 100 THR A C 1
ATOM 813 O O . THR A 1 100 ? 6.741 -6.702 1.775 1.00 89.00 100 THR A O 1
ATOM 816 N N . PRO A 1 101 ? 5.378 -7.532 0.190 1.00 85.50 101 PRO A N 1
ATOM 817 C CA . PRO A 1 101 ? 6.369 -8.457 -0.347 1.00 85.50 101 PRO A CA 1
ATOM 818 C C . PRO A 1 101 ? 7.583 -7.703 -0.914 1.00 85.50 101 PRO A C 1
ATOM 820 O O . PRO A 1 101 ? 7.486 -6.531 -1.268 1.00 85.50 101 PRO A O 1
ATOM 823 N N . ILE A 1 102 ? 8.720 -8.391 -1.053 1.00 73.06 102 ILE A N 1
ATOM 824 C CA . ILE A 1 102 ? 9.979 -7.794 -1.546 1.00 73.06 102 ILE A CA 1
ATOM 825 C C . ILE A 1 102 ? 9.850 -7.316 -3.005 1.00 73.06 102 ILE A C 1
ATOM 827 O O . ILE A 1 102 ? 10.502 -6.359 -3.41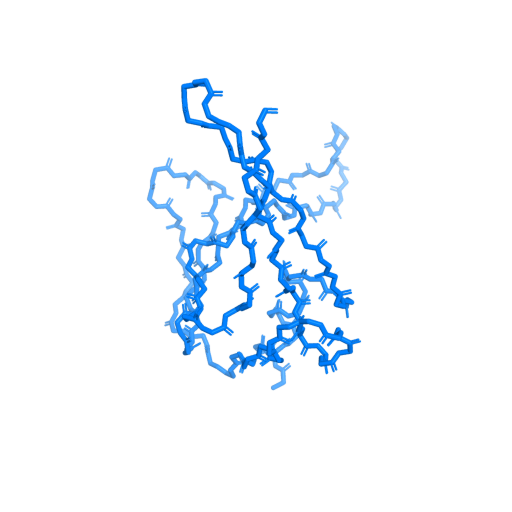3 1.00 73.06 102 ILE A O 1
ATOM 831 N N . ASN A 1 103 ? 8.971 -7.942 -3.791 1.00 72.00 103 ASN A N 1
ATOM 832 C CA . ASN A 1 103 ? 8.856 -7.695 -5.224 1.00 72.00 103 ASN A CA 1
ATOM 833 C C . ASN A 1 103 ? 7.710 -6.729 -5.580 1.00 72.00 103 ASN A C 1
ATOM 835 O O . ASN A 1 103 ? 6.756 -7.119 -6.249 1.00 72.00 103 ASN A O 1
ATOM 839 N N . THR A 1 104 ? 7.763 -5.484 -5.096 1.00 69.62 104 THR A N 1
ATOM 840 C CA . THR A 1 104 ? 6.709 -4.475 -5.350 1.00 69.62 104 THR A CA 1
ATOM 841 C C . THR A 1 104 ? 7.093 -3.345 -6.304 1.00 69.62 104 THR A C 1
ATOM 843 O O . THR A 1 104 ? 6.330 -2.391 -6.407 1.00 69.62 104 THR A O 1
ATOM 846 N N . GLY A 1 105 ? 8.225 -3.443 -7.011 1.00 75.50 105 GLY A N 1
ATOM 847 C CA . GLY A 1 105 ? 8.647 -2.458 -8.017 1.00 75.50 105 GLY A CA 1
ATOM 848 C C . GLY A 1 105 ? 8.853 -1.059 -7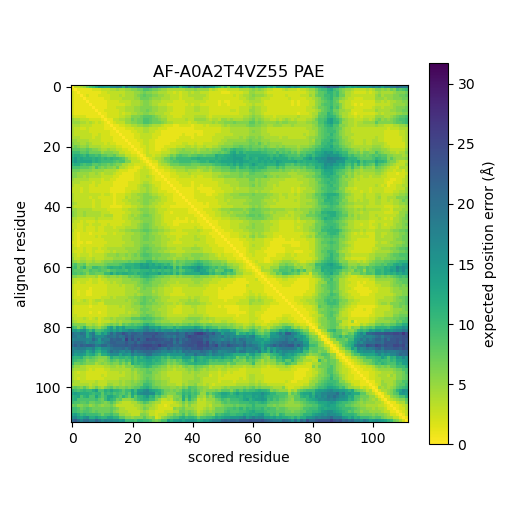.431 1.00 75.50 105 GLY A C 1
ATOM 849 O O . GLY A 1 105 ? 7.944 -0.232 -7.397 1.00 75.50 105 GLY A O 1
ATOM 850 N N . PHE A 1 106 ? 10.070 -0.787 -6.962 1.00 84.50 106 PHE A N 1
ATOM 851 C CA . PHE A 1 106 ? 10.458 0.520 -6.436 1.00 84.50 106 PHE A CA 1
ATOM 852 C C . PHE A 1 106 ? 11.564 1.115 -7.296 1.00 84.50 106 PHE A C 1
ATOM 854 O O . PHE A 1 106 ? 12.626 0.519 -7.439 1.00 84.50 106 PHE A O 1
ATOM 861 N N . HIS A 1 107 ? 11.318 2.298 -7.849 1.00 86.88 107 HIS A N 1
ATOM 862 C CA . HIS A 1 107 ? 12.345 3.122 -8.479 1.00 86.88 107 HIS A CA 1
ATOM 863 C C . HIS A 1 107 ? 12.605 4.347 -7.604 1.00 86.88 107 HIS A C 1
ATOM 865 O O . HIS A 1 107 ? 11.656 4.905 -7.0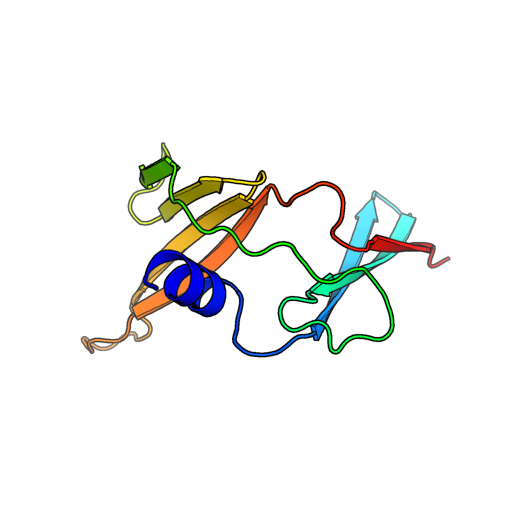59 1.00 86.88 107 HIS A O 1
ATOM 871 N N . SER A 1 108 ? 13.860 4.765 -7.437 1.00 85.50 108 SER A N 1
ATOM 872 C CA . SER A 1 108 ? 14.199 5.976 -6.678 1.00 85.50 108 SER A CA 1
ATOM 873 C C . SER A 1 108 ? 15.060 6.904 -7.519 1.00 85.50 108 SER A C 1
ATOM 875 O O . SER A 1 108 ? 16.119 6.508 -7.995 1.00 85.50 108 SER A O 1
ATOM 877 N N . ILE A 1 109 ? 14.613 8.148 -7.643 1.00 88.19 109 ILE A N 1
ATOM 878 C CA . ILE A 1 109 ? 15.284 9.229 -8.356 1.00 88.19 109 ILE A CA 1
ATOM 879 C C . ILE A 1 109 ? 15.759 10.228 -7.304 1.00 88.19 109 ILE A C 1
ATOM 881 O O . ILE A 1 109 ? 14.964 10.711 -6.493 1.00 88.19 109 ILE A O 1
ATOM 885 N N . ARG A 1 110 ? 17.059 10.534 -7.274 1.00 84.69 110 ARG A N 1
ATOM 886 C CA . ARG A 1 110 ? 17.573 11.629 -6.439 1.00 84.69 110 ARG A CA 1
ATOM 887 C C . ARG A 1 110 ? 17.202 12.956 -7.088 1.00 84.69 110 ARG A C 1
ATOM 889 O O . ARG A 1 110 ? 17.372 13.106 -8.292 1.00 84.69 110 ARG A O 1
ATOM 896 N N . ILE A 1 111 ? 16.713 13.896 -6.288 1.00 83.38 111 ILE A N 1
ATOM 897 C CA . ILE A 1 111 ? 16.433 15.258 -6.738 1.00 83.38 111 ILE A CA 1
ATOM 898 C C . ILE A 1 111 ? 17.431 16.160 -6.022 1.00 83.38 111 ILE A C 1
ATOM 900 O O . ILE A 1 111 ? 17.491 16.153 -4.790 1.00 83.38 111 ILE A O 1
ATOM 904 N N . VAL A 1 112 ? 18.258 16.834 -6.821 1.00 67.19 112 VAL A N 1
ATOM 905 C CA . VAL A 1 112 ? 19.307 17.760 -6.373 1.00 67.19 112 VAL A CA 1
ATOM 906 C C . VAL A 1 112 ? 18.685 19.076 -5.927 1.00 67.19 112 VAL A C 1
ATOM 908 O O . VAL A 1 112 ? 17.716 19.511 -6.589 1.00 67.19 112 VAL A O 1
#

Nearest PDB structures (foldseek):
  9hcj-assembly1_Q0  TM=3.523E-01  e=3.687E+00  Dictyostelium discoideum
  8tzx-assembly1_B  TM=3.288E-01  e=1.495E+00  Homo sapiens
  5ulm-assembly1_A  TM=3.291E-01  e=4.809E+00  Homo sapiens
  5ulm-assembly2_B  TM=3.293E-01  e=4.809E+00  Homo sapiens

Secondary structure (DSSP, 8-state):
-HHHHHHHHHH-SS-EEEEEEEEETTEEEEEEEEE-SSS--SSSPPP-----EEEEEEPTT-SSEEEEEEGGG-EEEEEEEES-SS----EEEEEEEEE--S-S-EEEEEE-

Organism: NCBI:txid744859

Foldseek 3Di:
DPQLVVQCVQPDVDKDWDWDWDDDPPWIKIKTWTRACPPPDPAFGHADRFPAWPDWDADPPDPFKIWTHTPQWWIKIWGWDAPDPDDDPRTDTPIDGPTGHPRGGMDMGIDD

Mean predicted aligned error: 6.1 Å

Sequence (112 aa):
MFVGRLFKYLLGRYDFYKIILKTSGKLKSVAIQSVNIGGTLDYGPKWKRPDRIHSINRRNGFSNTIEVIFNGGWNISFRLHNASSKVEPSLKFDIQLVKTPINTGFHSIRIV

InterPro domains:
  IPR019059 Restriction endonuclease, type II, HaeIII [PF09556] (5-101)

Solvent-accessible surface area (backbone atoms only — not comparable to full-atom values): 6606 Å² total; per-residue (Å²): 122,62,47,51,50,53,53,37,67,69,74,44,94,70,61,50,76,46,79,39,84,47,74,59,88,90,48,38,28,42,33,42,33,28,46,18,72,83,54,83,52,95,60,47,49,57,43,84,78,44,78,46,74,77,47,77,43,69,38,87,98,42,97,47,28,39,33,37,34,34,45,81,52,35,27,42,32,31,34,63,42,71,68,57,98,59,100,62,101,38,84,38,72,56,68,41,80,75,35,67,47,94,68,42,31,78,48,76,45,79,49,131

Radius of gyration: 16.18 Å; Cα contacts (8 Å, |Δi|>4): 218; chains: 1; bounding box: 44×35×40 Å

pLDDT: mean 87.17, std 9.05, range [58.62, 97.19]